Protein AF-A0A7W4UJW8-F1 (afdb_monomer_lite)

pLDDT: mean 84.87, std 15.49, range [39.56, 97.5]

InterPro domains:
  IPR040547 Immunity protein CdiI [PF18616] (2-79)

Radius of gyration: 21.91 Å; chains: 1; bounding box: 58×43×56 Å

Sequence (124 aa):
MDTHLVRRCHELRKVPVDALGVEDLRLLIGQEIALPVLLPLALAHLEADPLAEGDLYAGDLLVAVRRVAAERLEELPGEVDVRKRLAQIEVRAQEHQARRDEPWWTPEEIGLTEPDADEPRSGR

Secondary structure (DSSP, 8-state):
---HHHHHHHHHTTS-GGG--HHHHHHHHHTT-SHHHHHHHHHHHHHH-TT---SSSTTHHHHHHHHHHHHHGGGSTTHHHHHHHHHHHHHHHHHHHHHHSS-S--HHHHT-----S-------

Organism: NCBI:txid43670

Foldseek 3Di:
DQDPLNVLLVVLVPDPLVPQALQNLLSCLLVVHPCLSSLVVLLVVLVVPLQRDDDPGGNSSLVSSVVCLVPPLVVYPPNVVSVVSSVVSVVVVVVVVVVVPPDPDDCVVPPCPDDPPDDPPDDD

Structure (mmCIF, N/CA/C/O backbone):
data_AF-A0A7W4UJW8-F1
#
_entry.id   AF-A0A7W4UJW8-F1
#
loop_
_atom_site.group_PDB
_atom_site.id
_atom_site.type_symbol
_atom_site.label_atom_id
_atom_site.label_alt_id
_atom_site.label_comp_id
_atom_site.label_asym_id
_atom_site.label_entity_id
_atom_site.label_seq_id
_atom_site.pdbx_PDB_ins_code
_atom_site.Cartn_x
_atom_site.Cartn_y
_atom_site.Cartn_z
_atom_site.occupancy
_atom_site.B_iso_or_equiv
_atom_site.auth_seq_id
_atom_site.auth_comp_id
_atom_site.auth_asym_id
_atom_site.auth_atom_id
_atom_site.pdbx_PDB_model_num
ATOM 1 N N . MET A 1 1 ? -22.487 17.633 -4.784 1.00 46.00 1 MET A N 1
ATOM 2 C CA . MET A 1 1 ? -21.861 17.278 -6.074 1.00 46.00 1 MET A CA 1
ATOM 3 C C . MET A 1 1 ? -20.809 16.236 -5.758 1.00 46.00 1 MET A C 1
ATOM 5 O O . MET A 1 1 ? -19.692 16.599 -5.421 1.00 46.00 1 MET A O 1
ATOM 9 N N . ASP A 1 2 ? -21.191 14.961 -5.752 1.00 55.94 2 ASP A N 1
ATOM 10 C CA . ASP A 1 2 ? -20.232 13.872 -5.570 1.00 55.94 2 ASP A CA 1
ATOM 11 C C . ASP A 1 2 ? -19.459 13.693 -6.872 1.00 55.94 2 ASP A C 1
ATOM 13 O O . ASP A 1 2 ? -20.047 13.422 -7.923 1.00 55.94 2 ASP A O 1
ATOM 17 N N . THR A 1 3 ? -18.147 13.903 -6.820 1.00 81.25 3 THR A N 1
ATOM 18 C CA . THR A 1 3 ? -17.272 13.656 -7.966 1.00 81.25 3 THR A CA 1
ATOM 19 C C . THR A 1 3 ? -17.273 12.158 -8.287 1.00 81.25 3 THR A C 1
ATOM 21 O O . THR A 1 3 ? -17.544 11.318 -7.423 1.00 81.25 3 THR A O 1
ATOM 24 N N . HIS A 1 4 ? -16.970 11.800 -9.537 1.00 83.81 4 HIS A N 1
ATOM 25 C CA . HIS A 1 4 ? -16.907 10.398 -9.973 1.00 83.81 4 HIS A CA 1
ATOM 26 C C . HIS A 1 4 ? -16.005 9.543 -9.059 1.00 83.81 4 HIS A C 1
ATOM 28 O O . HIS A 1 4 ? -16.345 8.412 -8.718 1.00 83.81 4 HIS A O 1
ATOM 34 N N . LEU A 1 5 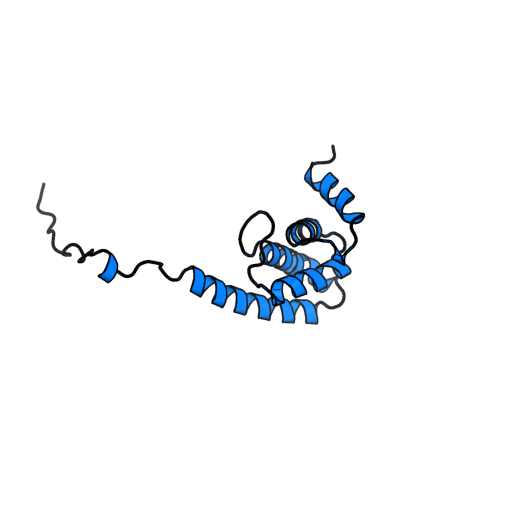? -14.905 10.133 -8.580 1.00 84.56 5 LEU A N 1
ATOM 35 C CA . LEU A 1 5 ? -13.962 9.527 -7.641 1.00 84.56 5 LEU A CA 1
ATOM 36 C C . LEU A 1 5 ? -14.597 9.191 -6.284 1.00 84.56 5 LEU A C 1
ATOM 38 O O . LEU A 1 5 ? -14.468 8.068 -5.797 1.00 84.56 5 LEU A O 1
ATOM 42 N N . VAL A 1 6 ? -15.310 10.147 -5.680 1.00 84.62 6 VAL A N 1
ATOM 43 C CA . VAL A 1 6 ? -15.958 9.947 -4.374 1.00 84.62 6 VAL A CA 1
ATOM 44 C C . VAL A 1 6 ? -17.011 8.844 -4.476 1.00 84.62 6 VAL A C 1
ATOM 46 O O . VAL A 1 6 ? -17.042 7.946 -3.632 1.00 84.62 6 VAL A O 1
ATOM 49 N N . ARG A 1 7 ? -17.811 8.835 -5.553 1.00 87.88 7 ARG A N 1
ATOM 50 C CA . ARG A 1 7 ? -18.787 7.764 -5.813 1.00 87.88 7 ARG A CA 1
ATOM 51 C C . ARG A 1 7 ? -18.114 6.395 -5.913 1.00 87.88 7 ARG A C 1
ATOM 53 O O . ARG A 1 7 ? -18.547 5.472 -5.225 1.00 87.88 7 ARG A O 1
ATOM 60 N N . ARG A 1 8 ? -17.032 6.284 -6.689 1.00 89.56 8 ARG A N 1
ATOM 61 C CA . ARG A 1 8 ? -16.269 5.036 -6.819 1.00 89.56 8 ARG A CA 1
ATOM 62 C C . ARG A 1 8 ? -15.771 4.539 -5.458 1.00 89.56 8 ARG A C 1
ATOM 64 O O . ARG A 1 8 ? -15.947 3.371 -5.132 1.00 89.56 8 ARG A O 1
ATOM 71 N N . CYS A 1 9 ? -15.263 5.426 -4.604 1.00 88.62 9 CYS A N 1
ATOM 72 C CA . CYS A 1 9 ? -14.834 5.060 -3.249 1.00 88.62 9 CYS A CA 1
ATOM 73 C C . CYS A 1 9 ? -15.989 4.575 -2.353 1.00 88.62 9 CYS A C 1
ATOM 75 O O . CYS A 1 9 ? -15.803 3.724 -1.481 1.00 88.62 9 CYS A O 1
ATOM 77 N N . HIS A 1 10 ? -17.198 5.117 -2.524 1.00 87.69 10 HIS A N 1
ATOM 78 C CA . HIS A 1 10 ? -18.385 4.624 -1.818 1.00 87.69 10 HIS A CA 1
ATOM 79 C C . HIS A 1 10 ? -18.819 3.234 -2.288 1.00 87.69 10 HIS A C 1
ATOM 81 O O . HIS A 1 10 ? -19.259 2.430 -1.466 1.00 87.69 10 HIS A O 1
ATOM 87 N N . GLU A 1 11 ? -18.698 2.946 -3.581 1.00 90.19 11 GLU A N 1
ATOM 88 C CA . GLU A 1 11 ? -18.989 1.624 -4.141 1.00 90.19 11 GLU A CA 1
ATOM 89 C C . GLU A 1 11 ? -17.987 0.581 -3.636 1.00 90.19 11 GLU A C 1
ATOM 91 O O . GLU A 1 11 ? -18.394 -0.479 -3.160 1.00 90.19 11 GLU A O 1
ATOM 96 N N . LEU A 1 12 ? -16.696 0.925 -3.628 1.00 91.38 12 LEU A N 1
ATOM 97 C CA . LEU A 1 12 ? -15.622 0.033 -3.192 1.00 91.38 12 LEU A CA 1
ATOM 98 C C . LEU A 1 12 ? -15.685 -0.349 -1.712 1.00 91.38 12 LEU A C 1
ATOM 100 O O . LEU A 1 12 ? -15.296 -1.452 -1.349 1.00 91.38 12 LEU A O 1
ATOM 104 N N . ARG A 1 13 ? -16.272 0.491 -0.853 1.00 83.38 13 ARG A N 1
ATOM 105 C CA . ARG A 1 13 ? -16.509 0.144 0.563 1.00 83.38 13 ARG A CA 1
ATOM 106 C C . ARG A 1 13 ? -17.462 -1.039 0.773 1.00 83.38 13 ARG A C 1
ATOM 108 O O . ARG A 1 13 ? -17.576 -1.523 1.895 1.00 83.38 13 ARG A O 1
ATOM 115 N N . LYS A 1 14 ? -18.168 -1.478 -0.272 1.00 88.69 14 LYS A N 1
ATOM 116 C CA . LYS A 1 14 ? -19.053 -2.652 -0.244 1.00 88.69 14 LYS A CA 1
ATOM 117 C C . LYS A 1 14 ? -18.386 -3.909 -0.807 1.00 88.69 14 LYS A C 1
ATOM 119 O O . LYS A 1 14 ? -18.984 -4.979 -0.736 1.00 88.69 14 LYS A O 1
ATOM 124 N N . VAL A 1 15 ? -17.198 -3.775 -1.394 1.00 89.31 15 VAL A N 1
ATOM 125 C CA . VAL A 1 15 ? -16.450 -4.888 -1.976 1.00 89.31 15 VAL A CA 1
ATOM 126 C C . VAL A 1 15 ? -15.704 -5.615 -0.852 1.00 89.31 15 VAL A C 1
ATOM 128 O O . VAL A 1 15 ? -15.125 -4.951 0.013 1.00 89.31 15 VAL A O 1
ATOM 131 N N . PRO A 1 16 ? -15.731 -6.960 -0.819 1.00 89.50 16 PRO A N 1
ATOM 132 C CA . PRO A 1 16 ? -14.897 -7.736 0.089 1.00 89.50 16 PRO A CA 1
ATOM 133 C C . PRO A 1 16 ? -13.426 -7.348 -0.049 1.00 89.50 16 PRO A C 1
ATOM 135 O O . PRO A 1 16 ? -12.924 -7.142 -1.149 1.00 89.50 16 PRO A O 1
ATOM 138 N N . VAL A 1 17 ? -12.738 -7.228 1.080 1.00 88.31 17 VAL A N 1
ATOM 139 C CA . VAL A 1 17 ? -11.367 -6.707 1.137 1.00 88.31 17 VAL A CA 1
ATOM 140 C C . VAL A 1 17 ? -10.382 -7.570 0.334 1.00 88.31 17 VAL A C 1
ATOM 142 O O . VAL A 1 17 ? -9.453 -7.047 -0.270 1.00 88.31 17 VAL A O 1
ATOM 145 N N . ASP A 1 18 ? -10.617 -8.877 0.292 1.00 86.56 18 ASP A N 1
ATOM 146 C CA . ASP A 1 18 ? -9.873 -9.872 -0.486 1.00 86.56 18 ASP A CA 1
ATOM 147 C C . ASP A 1 18 ? -10.161 -9.831 -1.996 1.00 86.56 18 ASP A C 1
ATOM 149 O O . ASP A 1 18 ? -9.414 -10.413 -2.778 1.00 86.56 18 ASP A O 1
ATOM 153 N N . ALA A 1 19 ? -11.224 -9.140 -2.412 1.00 91.00 19 ALA A N 1
ATOM 154 C CA . ALA A 1 19 ? -11.599 -8.952 -3.810 1.00 91.00 19 ALA A CA 1
ATOM 155 C C . ALA A 1 19 ? -11.153 -7.593 -4.381 1.00 91.00 19 ALA A C 1
ATOM 157 O O . ALA A 1 19 ? -11.414 -7.318 -5.553 1.00 91.00 19 ALA A O 1
ATOM 158 N N . LEU A 1 20 ? -10.512 -6.736 -3.577 1.00 93.75 20 LEU A N 1
ATOM 159 C CA . LEU A 1 20 ? -9.997 -5.446 -4.038 1.00 93.75 20 LEU A CA 1
ATOM 160 C C . LEU A 1 20 ? -8.768 -5.649 -4.931 1.00 93.75 20 LEU A C 1
ATOM 162 O O . LEU A 1 20 ? -7.798 -6.293 -4.532 1.00 93.75 20 LEU A O 1
ATOM 166 N N . GLY A 1 21 ? -8.804 -5.068 -6.131 1.00 93.94 21 GLY A N 1
ATOM 167 C CA . GLY A 1 21 ? -7.655 -5.048 -7.035 1.00 93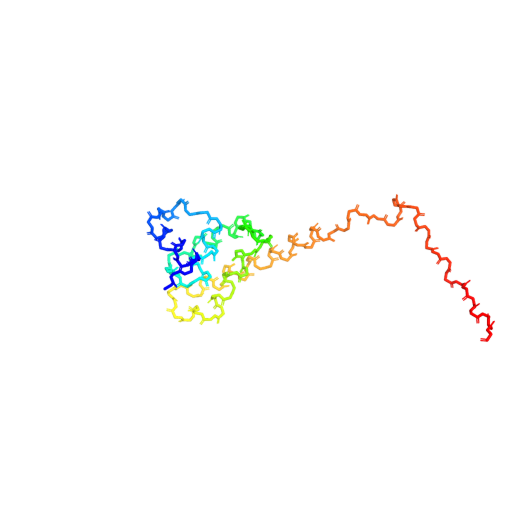.94 21 GLY A CA 1
ATOM 168 C C . GLY A 1 21 ? -6.623 -3.975 -6.670 1.00 93.94 21 GLY A C 1
ATOM 169 O O . GLY A 1 21 ? -6.853 -3.128 -5.806 1.00 93.94 21 GLY A O 1
ATOM 170 N N . VAL A 1 22 ? -5.495 -3.967 -7.389 1.00 96.38 22 VAL A N 1
ATOM 171 C CA . VAL A 1 22 ? -4.412 -2.976 -7.219 1.00 96.38 22 VAL A CA 1
ATOM 172 C C . VAL A 1 22 ? -4.927 -1.545 -7.402 1.00 96.38 22 VAL A C 1
ATOM 174 O O . VAL A 1 22 ? -4.656 -0.684 -6.566 1.00 96.38 22 VAL A O 1
ATOM 177 N N . GLU A 1 23 ? -5.738 -1.307 -8.434 1.00 96.25 23 GLU A N 1
ATOM 178 C CA . GLU A 1 23 ? -6.370 -0.007 -8.686 1.00 96.25 23 GLU A CA 1
ATOM 179 C C . GLU A 1 23 ? -7.308 0.418 -7.545 1.00 96.25 23 GLU A C 1
ATOM 181 O O . GLU A 1 23 ? -7.271 1.564 -7.094 1.00 96.25 23 GLU A O 1
ATOM 186 N N . ASP A 1 24 ? -8.120 -0.502 -7.022 1.00 96.06 24 ASP A N 1
ATOM 187 C CA . ASP A 1 24 ? -9.052 -0.189 -5.938 1.00 96.06 24 ASP A CA 1
ATOM 188 C C . ASP A 1 24 ? -8.297 0.164 -4.647 1.00 96.06 24 ASP A C 1
ATOM 190 O O . ASP A 1 24 ? -8.642 1.137 -3.969 1.00 96.06 24 ASP A O 1
ATOM 194 N N . LEU A 1 25 ? -7.227 -0.580 -4.335 1.00 96.31 25 LEU A N 1
ATOM 195 C CA . LEU A 1 25 ? -6.328 -0.276 -3.221 1.00 96.31 25 LEU A CA 1
ATOM 196 C C . LEU A 1 25 ? -5.663 1.090 -3.407 1.00 96.31 25 LEU A C 1
ATOM 198 O O . LEU A 1 25 ? -5.689 1.907 -2.485 1.00 96.31 25 LEU A O 1
ATOM 202 N N . ARG A 1 26 ? -5.128 1.374 -4.601 1.00 96.75 26 ARG A N 1
ATOM 203 C CA . ARG A 1 26 ? -4.498 2.658 -4.939 1.00 96.75 26 ARG A CA 1
ATOM 204 C C . ARG A 1 26 ? -5.466 3.825 -4.741 1.00 96.75 26 ARG A C 1
ATOM 206 O O . ARG A 1 26 ? -5.093 4.826 -4.127 1.00 96.75 26 ARG A O 1
ATOM 213 N N . LEU A 1 27 ? -6.704 3.699 -5.224 1.00 95.38 27 LEU A N 1
ATOM 214 C CA . LEU A 1 27 ? -7.736 4.728 -5.081 1.00 95.38 27 LEU A CA 1
ATOM 215 C C . LEU A 1 27 ? -8.127 4.946 -3.618 1.00 95.38 27 LEU A C 1
ATOM 217 O O . LEU A 1 27 ? -8.128 6.085 -3.149 1.00 95.38 27 LEU A O 1
ATOM 221 N N . LEU A 1 28 ? -8.448 3.874 -2.889 1.00 95.56 28 LEU A N 1
ATOM 222 C CA . LEU A 1 28 ? -8.902 3.974 -1.500 1.00 95.56 28 LEU A CA 1
ATOM 223 C C . LEU A 1 28 ? -7.804 4.508 -0.574 1.00 95.56 28 LEU A C 1
ATOM 225 O O . LEU A 1 28 ? -8.079 5.385 0.246 1.00 95.56 28 LEU A O 1
ATOM 229 N N . ILE A 1 29 ? -6.563 4.041 -0.740 1.00 95.62 29 ILE A N 1
ATOM 230 C CA . ILE A 1 29 ? -5.399 4.547 0.002 1.00 95.62 29 ILE A CA 1
ATOM 231 C C . ILE A 1 29 ? -5.139 6.003 -0.372 1.00 95.62 29 ILE A C 1
ATOM 233 O O . ILE A 1 29 ? -4.969 6.838 0.511 1.00 95.62 29 ILE A O 1
ATOM 237 N N . GLY A 1 30 ? -5.194 6.344 -1.661 1.00 93.94 30 GLY A N 1
ATOM 238 C CA . GLY A 1 30 ? -5.038 7.718 -2.130 1.00 93.94 30 GLY A CA 1
ATOM 239 C C . GLY A 1 30 ? -6.075 8.689 -1.556 1.00 93.94 30 GLY A C 1
ATOM 240 O O . GLY A 1 30 ? -5.778 9.876 -1.451 1.00 93.94 30 GLY A O 1
ATOM 241 N N . GLN A 1 31 ? -7.256 8.199 -1.168 1.00 93.94 31 GLN A N 1
ATOM 242 C CA . GLN A 1 31 ? -8.308 8.953 -0.471 1.00 93.94 31 GLN A CA 1
ATOM 243 C C . GLN A 1 31 ? -8.284 8.778 1.059 1.00 93.94 31 GLN A C 1
ATOM 245 O O . GLN A 1 31 ? -9.208 9.222 1.738 1.00 93.94 31 GLN A O 1
ATOM 250 N N . GLU A 1 32 ? -7.253 8.126 1.602 1.00 94.44 32 GLU A N 1
ATOM 251 C CA . GLU A 1 32 ? -7.043 7.892 3.038 1.00 94.44 32 GLU A CA 1
ATOM 252 C C . GLU A 1 32 ? -8.183 7.107 3.714 1.00 94.44 32 GLU A C 1
ATOM 254 O O . GLU A 1 32 ? -8.491 7.273 4.896 1.00 94.44 32 GLU A O 1
ATOM 259 N N . ILE A 1 33 ? -8.816 6.204 2.963 1.00 93.25 33 ILE A N 1
ATOM 260 C CA . ILE A 1 33 ? -9.932 5.384 3.435 1.00 93.25 33 ILE A CA 1
ATOM 261 C C . ILE A 1 33 ? -9.398 4.067 3.998 1.00 93.25 33 ILE A C 1
ATOM 263 O O . ILE A 1 33 ? -8.658 3.354 3.332 1.00 93.25 33 ILE A O 1
ATOM 267 N N . ALA A 1 34 ? -9.828 3.714 5.214 1.00 92.81 34 ALA A N 1
ATOM 268 C CA . ALA A 1 34 ? -9.565 2.413 5.843 1.00 92.81 34 ALA A CA 1
ATOM 269 C C . ALA A 1 34 ? -8.074 1.999 5.887 1.00 92.81 34 ALA A C 1
ATOM 271 O O . ALA A 1 34 ? -7.755 0.810 5.857 1.00 92.81 34 ALA A O 1
ATOM 272 N N . LEU A 1 35 ? -7.160 2.970 6.014 1.00 94.19 35 LEU A N 1
ATOM 273 C CA . LEU A 1 35 ? -5.707 2.757 5.978 1.00 94.19 35 LEU A CA 1
ATOM 274 C C . LEU A 1 35 ? -5.184 1.614 6.872 1.00 94.19 35 LEU A C 1
ATOM 276 O O . LEU A 1 35 ? -4.386 0.826 6.365 1.00 94.19 35 LEU A O 1
ATOM 280 N N . PRO A 1 36 ? -5.638 1.434 8.136 1.00 93.06 36 PRO A N 1
ATOM 281 C CA . PRO A 1 36 ? -5.160 0.331 8.979 1.00 93.06 36 PRO A CA 1
ATOM 282 C C . PRO A 1 36 ? -5.412 -1.064 8.391 1.00 93.06 36 PRO A C 1
ATOM 284 O O . PRO A 1 36 ? -4.704 -2.009 8.720 1.00 93.06 36 PRO A O 1
ATOM 287 N N . VAL A 1 37 ? -6.433 -1.195 7.539 1.00 92.56 37 VAL A N 1
ATOM 288 C CA . VAL A 1 37 ? -6.815 -2.457 6.893 1.00 92.56 37 VAL A CA 1
ATOM 289 C C . VAL A 1 37 ? -6.163 -2.583 5.518 1.00 92.56 37 VAL A C 1
ATOM 291 O O . VAL A 1 37 ? -5.721 -3.668 5.150 1.00 92.56 37 VAL A O 1
ATOM 294 N N . LEU A 1 38 ? -6.083 -1.484 4.761 1.00 95.00 38 LEU A N 1
ATOM 295 C CA . LEU A 1 38 ? -5.630 -1.520 3.369 1.00 95.00 38 LEU A CA 1
ATOM 296 C C . LEU A 1 38 ? -4.107 -1.480 3.211 1.00 95.00 38 LEU A C 1
ATOM 298 O O . LEU A 1 38 ? -3.590 -2.098 2.282 1.00 95.00 38 LEU A O 1
ATOM 302 N N . LEU A 1 39 ? -3.373 -0.806 4.105 1.00 95.12 39 LEU A N 1
ATOM 303 C CA . LEU A 1 39 ? -1.909 -0.738 4.013 1.00 95.12 39 LEU A CA 1
ATOM 304 C C . LEU A 1 39 ? -1.243 -2.126 4.070 1.00 95.12 39 LEU A C 1
ATOM 306 O O . LEU A 1 39 ? -0.403 -2.393 3.210 1.00 95.12 39 LEU A O 1
ATOM 310 N N . PRO A 1 40 ? -1.616 -3.051 4.982 1.00 94.75 40 PRO A N 1
ATOM 311 C CA . PRO A 1 40 ? -1.046 -4.399 4.986 1.00 94.75 40 PRO A CA 1
ATOM 312 C C . PRO A 1 40 ? -1.245 -5.167 3.672 1.00 94.75 40 PRO A C 1
ATOM 314 O O . PRO A 1 40 ? -0.353 -5.913 3.267 1.00 94.75 40 PRO A O 1
ATOM 317 N N . LEU A 1 41 ? -2.389 -4.971 3.007 1.00 95.44 41 LEU A N 1
ATOM 318 C CA . LEU A 1 41 ? -2.733 -5.633 1.746 1.00 95.44 41 LEU A CA 1
ATOM 319 C C . LEU A 1 41 ? -1.953 -5.038 0.581 1.00 95.44 41 LEU A C 1
ATOM 321 O O . LEU A 1 41 ? -1.341 -5.774 -0.186 1.00 95.44 41 LEU A O 1
ATOM 325 N N . ALA A 1 42 ? -1.907 -3.707 0.488 1.00 96.62 42 ALA A N 1
ATOM 326 C CA . ALA A 1 42 ? -1.112 -3.025 -0.525 1.00 96.62 42 ALA A CA 1
ATOM 327 C C . ALA A 1 42 ? 0.372 -3.396 -0.418 1.00 96.62 42 ALA A C 1
ATOM 329 O O . ALA A 1 42 ? 1.003 -3.681 -1.432 1.00 96.62 42 ALA A O 1
ATOM 330 N N . LEU A 1 43 ? 0.917 -3.482 0.800 1.00 97.00 43 LEU A N 1
ATOM 331 C CA . LEU A 1 43 ? 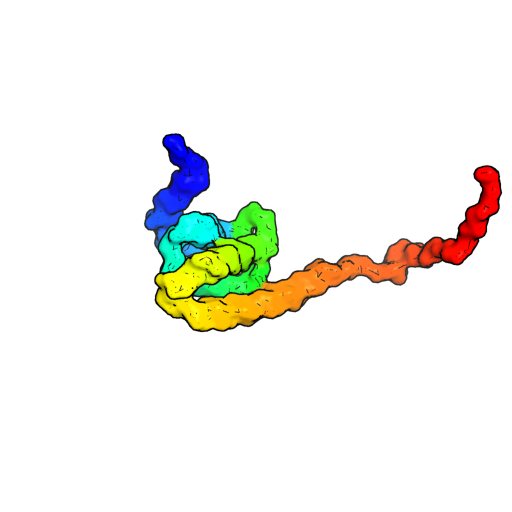2.284 -3.959 1.012 1.00 97.00 43 LEU A CA 1
ATOM 332 C C . LEU A 1 43 ? 2.471 -5.412 0.559 1.00 97.00 43 LEU A C 1
ATOM 334 O O . LEU A 1 43 ? 3.505 -5.715 -0.017 1.00 97.00 43 LEU A O 1
ATOM 338 N N . ALA A 1 44 ? 1.488 -6.297 0.763 1.00 96.31 44 ALA A N 1
ATOM 339 C CA . ALA A 1 44 ? 1.573 -7.677 0.278 1.00 96.31 44 ALA A CA 1
ATOM 340 C C . ALA A 1 44 ? 1.609 -7.749 -1.262 1.00 96.31 44 ALA A C 1
ATOM 342 O O . ALA A 1 44 ? 2.397 -8.509 -1.824 1.00 96.31 44 ALA A O 1
ATOM 343 N N . HIS A 1 45 ? 0.815 -6.919 -1.949 1.00 96.25 45 HIS A N 1
ATOM 344 C CA . HIS A 1 45 ? 0.896 -6.782 -3.408 1.00 96.25 45 HIS A CA 1
ATOM 345 C C . HIS A 1 45 ? 2.267 -6.263 -3.853 1.00 96.25 45 HIS A C 1
ATOM 347 O O . HIS A 1 45 ? 2.868 -6.831 -4.760 1.00 96.25 45 HIS A O 1
ATOM 353 N N . LEU A 1 46 ? 2.787 -5.238 -3.177 1.00 97.31 46 LEU A N 1
ATOM 354 C CA . LEU A 1 46 ? 4.081 -4.629 -3.489 1.00 97.31 46 LEU A CA 1
ATOM 355 C C . LEU A 1 46 ? 5.287 -5.525 -3.151 1.00 97.31 46 LEU A C 1
ATOM 357 O O . LEU A 1 46 ? 6.346 -5.424 -3.767 1.00 97.31 46 LEU A O 1
ATOM 361 N N . GLU A 1 47 ? 5.151 -6.422 -2.178 1.00 96.94 47 GLU A N 1
ATOM 362 C CA . GLU A 1 47 ? 6.154 -7.448 -1.883 1.00 96.94 47 GLU A CA 1
ATOM 363 C C . GLU A 1 47 ? 6.214 -8.514 -2.979 1.00 96.94 47 GLU A C 1
ATOM 365 O O . GLU A 1 47 ? 7.304 -9.012 -3.289 1.00 96.94 47 GLU A O 1
ATOM 370 N N . ALA A 1 48 ? 5.070 -8.858 -3.572 1.00 95.94 48 ALA A N 1
ATOM 371 C CA . ALA A 1 48 ? 5.015 -9.755 -4.719 1.00 95.94 48 ALA A CA 1
ATOM 372 C C . ALA A 1 48 ? 5.565 -9.070 -5.981 1.00 95.94 48 ALA A C 1
ATOM 374 O O . ALA A 1 48 ? 6.449 -9.624 -6.636 1.00 95.94 48 ALA A O 1
ATOM 375 N N . ASP A 1 49 ? 5.104 -7.851 -6.265 1.00 95.81 49 ASP A N 1
ATOM 376 C CA . ASP A 1 49 ? 5.540 -7.028 -7.391 1.00 95.81 49 ASP A CA 1
ATOM 377 C C . ASP A 1 49 ? 5.742 -5.560 -6.959 1.00 95.81 49 ASP A C 1
ATOM 379 O O . ASP A 1 49 ? 4.766 -4.821 -6.799 1.00 95.81 49 ASP A O 1
ATOM 383 N N . PRO A 1 50 ? 6.997 -5.094 -6.801 1.00 95.44 50 PRO A N 1
ATOM 384 C CA . PRO A 1 50 ? 7.290 -3.715 -6.407 1.00 95.44 50 PRO A CA 1
ATOM 385 C C . PRO A 1 50 ? 6.785 -2.654 -7.392 1.00 95.44 50 PRO A C 1
ATOM 387 O O . PRO A 1 50 ? 6.663 -1.488 -7.013 1.00 95.44 50 PRO A O 1
ATOM 390 N N . LEU A 1 51 ? 6.516 -3.044 -8.643 1.00 94.81 51 LEU A N 1
ATOM 391 C CA . LEU A 1 51 ? 5.985 -2.176 -9.692 1.00 94.81 51 LEU A CA 1
ATOM 392 C C . LEU A 1 51 ? 4.504 -2.456 -9.985 1.00 94.81 51 LEU A C 1
ATOM 394 O O . LEU A 1 51 ? 4.027 -2.060 -11.050 1.00 94.81 51 LEU A O 1
ATOM 398 N N . ALA A 1 52 ? 3.781 -3.084 -9.046 1.00 95.94 52 ALA A N 1
ATOM 399 C CA . ALA A 1 52 ? 2.350 -3.342 -9.169 1.00 95.94 52 ALA A CA 1
ATOM 400 C C . ALA A 1 52 ? 1.602 -2.084 -9.637 1.00 95.94 52 ALA A C 1
ATOM 402 O O . ALA A 1 52 ? 1.739 -1.002 -9.055 1.00 95.94 52 ALA A O 1
ATOM 403 N N . GLU A 1 53 ? 0.838 -2.261 -10.709 1.00 92.31 53 GLU A N 1
ATOM 404 C CA . GLU A 1 53 ? 0.198 -1.200 -11.479 1.00 92.31 53 GLU A CA 1
ATOM 405 C C . GLU A 1 53 ? -1.323 -1.277 -11.322 1.00 92.31 53 GLU A C 1
ATOM 407 O O . GLU A 1 53 ? -1.922 -2.351 -11.442 1.00 92.31 53 GLU A O 1
ATOM 412 N N . GLY A 1 54 ? -1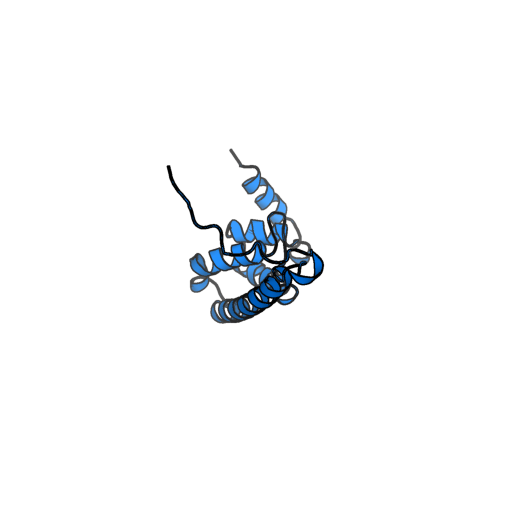.935 -0.139 -11.007 1.00 90.81 54 GLY A N 1
ATOM 413 C CA . GLY A 1 54 ? -3.360 0.098 -11.180 1.00 90.81 54 GLY A CA 1
ATOM 414 C C . GLY A 1 54 ? -3.647 0.542 -12.612 1.00 90.81 54 GLY A C 1
ATOM 415 O O . GLY A 1 54 ? -3.217 -0.090 -13.570 1.00 90.81 54 GLY A O 1
ATOM 416 N N . ASP A 1 55 ? -4.366 1.651 -12.755 1.00 92.62 55 ASP A N 1
ATOM 417 C CA . ASP A 1 55 ? -4.770 2.168 -14.066 1.00 92.62 55 ASP A CA 1
ATOM 418 C C . ASP A 1 55 ? -3.904 3.347 -14.561 1.00 92.62 55 ASP A C 1
ATOM 420 O O . ASP A 1 55 ? -4.244 3.961 -15.577 1.00 92.62 55 ASP A O 1
ATOM 424 N N . LEU A 1 56 ? -2.833 3.734 -13.846 1.00 89.19 56 LEU A N 1
ATOM 425 C CA . LEU A 1 56 ? -2.038 4.923 -14.198 1.00 89.19 56 LEU A CA 1
ATOM 426 C C . LEU A 1 56 ? -0.689 4.597 -14.841 1.00 89.19 56 LEU A C 1
ATOM 428 O O . LEU A 1 56 ? -0.429 5.022 -15.967 1.00 89.19 56 LEU A O 1
ATOM 432 N N . TYR A 1 57 ? 0.204 3.969 -14.080 1.00 91.25 57 TYR A N 1
ATOM 433 C CA . TYR A 1 57 ? 1.564 3.636 -14.502 1.00 91.25 57 TYR A CA 1
ATOM 434 C C . TYR A 1 57 ? 2.181 2.601 -13.558 1.00 91.25 57 TYR A C 1
ATOM 436 O O . TYR A 1 57 ? 1.808 2.506 -12.388 1.00 91.25 57 TYR A O 1
ATOM 444 N N . ALA A 1 58 ? 3.187 1.871 -14.042 1.00 93.69 58 ALA A N 1
ATOM 445 C CA . ALA A 1 58 ? 3.922 0.892 -13.245 1.00 93.69 58 ALA A CA 1
ATOM 446 C C . ALA A 1 58 ? 4.463 1.485 -11.931 1.00 93.69 58 ALA A C 1
ATOM 448 O O . ALA A 1 58 ? 5.229 2.452 -11.937 1.00 93.69 58 ALA A O 1
ATOM 449 N N . GLY A 1 59 ? 4.073 0.887 -10.802 1.00 95.25 59 GLY A N 1
ATOM 450 C CA . GLY A 1 59 ? 4.429 1.348 -9.458 1.00 95.25 59 GLY A CA 1
ATOM 451 C C . GLY A 1 59 ? 3.545 2.471 -8.896 1.00 95.25 59 GLY A C 1
ATOM 452 O O . GLY A 1 59 ? 3.879 3.041 -7.854 1.00 95.25 59 GLY A O 1
ATOM 453 N N . ASP A 1 60 ? 2.418 2.803 -9.526 1.00 96.56 60 ASP A N 1
ATOM 454 C CA . ASP A 1 60 ? 1.480 3.812 -9.016 1.00 96.56 60 ASP A CA 1
ATOM 455 C C . ASP A 1 60 ? 0.905 3.471 -7.623 1.00 96.56 60 ASP A C 1
ATOM 457 O O . ASP A 1 60 ? 0.690 4.376 -6.806 1.00 96.56 60 ASP A O 1
ATOM 461 N N . LEU A 1 61 ? 0.737 2.184 -7.294 1.00 97.50 61 LEU A N 1
ATOM 462 C CA . LEU A 1 61 ? 0.368 1.737 -5.951 1.00 97.50 61 LEU A CA 1
ATOM 463 C C . LEU A 1 61 ? 1.457 2.098 -4.931 1.00 97.50 61 LEU A C 1
ATOM 465 O O . LEU A 1 61 ? 1.143 2.610 -3.853 1.00 97.50 61 LEU A O 1
ATOM 469 N N . LEU A 1 62 ? 2.733 1.885 -5.273 1.00 97.50 62 LEU A N 1
ATOM 470 C CA . LEU A 1 62 ? 3.859 2.247 -4.408 1.00 97.50 62 LEU A CA 1
ATOM 471 C C . LEU A 1 62 ? 3.867 3.756 -4.149 1.00 97.50 62 LEU A C 1
ATOM 473 O O . LEU A 1 62 ? 4.007 4.182 -3.004 1.00 97.50 62 LEU A O 1
ATOM 477 N N . VAL A 1 63 ? 3.656 4.571 -5.185 1.00 96.81 63 VAL A N 1
ATOM 478 C CA . VAL A 1 63 ? 3.582 6.033 -5.044 1.00 96.81 63 VAL A CA 1
ATOM 479 C C . VAL A 1 63 ? 2.448 6.448 -4.103 1.00 96.81 63 VAL A C 1
ATOM 481 O O . VAL A 1 63 ? 2.667 7.275 -3.212 1.00 96.81 63 VAL A O 1
ATOM 484 N N . ALA A 1 64 ? 1.261 5.851 -4.242 1.00 96.81 64 ALA A N 1
ATOM 485 C CA . ALA A 1 64 ? 0.128 6.136 -3.362 1.00 96.81 64 ALA A CA 1
ATOM 486 C C . ALA A 1 64 ? 0.426 5.774 -1.895 1.00 96.81 64 ALA A C 1
ATOM 488 O O . ALA A 1 64 ? 0.168 6.582 -0.997 1.00 96.81 64 ALA A O 1
ATOM 489 N N . VAL A 1 65 ? 1.019 4.599 -1.651 1.00 96.94 65 VAL A N 1
ATOM 490 C CA . VAL A 1 65 ? 1.401 4.144 -0.304 1.00 96.94 65 VAL A CA 1
ATOM 491 C C . VAL A 1 65 ? 2.469 5.051 0.307 1.00 96.94 65 VAL A C 1
ATOM 493 O O . VAL A 1 65 ? 2.331 5.440 1.464 1.00 96.94 65 VAL A O 1
ATOM 496 N N . ARG A 1 66 ? 3.499 5.445 -0.455 1.00 96.50 66 ARG A N 1
ATOM 497 C CA . ARG A 1 66 ? 4.566 6.344 0.025 1.00 96.50 66 ARG A CA 1
ATOM 498 C C . ARG A 1 66 ? 4.031 7.707 0.444 1.00 96.50 66 ARG A C 1
ATOM 500 O O . ARG A 1 66 ? 4.425 8.210 1.494 1.00 96.50 66 ARG A O 1
ATOM 507 N N . ARG A 1 67 ? 3.118 8.282 -0.347 1.00 96.25 67 ARG A N 1
ATOM 508 C CA . ARG A 1 67 ? 2.471 9.564 -0.031 1.00 96.25 67 ARG A CA 1
ATOM 509 C C . ARG A 1 67 ? 1.760 9.492 1.320 1.00 96.25 67 ARG A C 1
ATOM 511 O O . ARG A 1 67 ? 2.043 10.282 2.213 1.00 96.25 67 ARG A O 1
ATOM 518 N N . VAL A 1 68 ? 0.891 8.497 1.489 1.00 95.50 68 VAL A N 1
ATOM 519 C CA . VAL A 1 68 ? 0.140 8.310 2.738 1.00 95.50 68 VAL A CA 1
ATOM 520 C C . VAL A 1 68 ? 1.063 7.986 3.907 1.00 95.50 68 VAL A C 1
ATOM 522 O O . VAL A 1 68 ? 0.855 8.490 5.006 1.00 95.50 68 VAL A O 1
ATOM 525 N N . ALA A 1 69 ? 2.098 7.174 3.688 1.00 93.12 69 ALA A N 1
ATOM 526 C CA . ALA A 1 69 ? 3.055 6.834 4.730 1.00 93.12 69 ALA A CA 1
ATOM 527 C C . ALA A 1 69 ? 3.821 8.070 5.238 1.00 93.12 69 ALA A C 1
ATOM 529 O O . ALA A 1 69 ? 4.076 8.183 6.434 1.00 93.12 69 ALA A O 1
ATOM 530 N N . ALA A 1 70 ? 4.157 9.011 4.354 1.00 92.94 70 ALA A N 1
ATOM 531 C CA . ALA A 1 70 ? 4.807 10.259 4.743 1.00 92.94 70 ALA A CA 1
ATOM 532 C C . ALA A 1 70 ? 3.882 11.187 5.551 1.00 92.94 70 ALA A C 1
ATOM 534 O O . ALA A 1 70 ? 4.359 11.922 6.409 1.00 92.94 70 ALA A O 1
ATOM 535 N N . GLU A 1 71 ? 2.575 11.157 5.282 1.00 93.75 71 GLU A N 1
ATOM 536 C CA . GLU A 1 71 ? 1.610 12.095 5.867 1.00 93.75 71 GLU A CA 1
ATOM 537 C C . GLU A 1 71 ? 0.915 11.561 7.128 1.00 93.75 71 GLU A C 1
ATOM 539 O O . GLU A 1 71 ? 0.578 12.342 8.013 1.00 93.75 71 GLU A O 1
ATOM 544 N N . ARG A 1 72 ? 0.653 10.248 7.205 1.00 92.50 72 ARG A N 1
ATOM 545 C CA . ARG A 1 72 ? -0.298 9.667 8.173 1.00 92.50 72 ARG A CA 1
ATOM 546 C C . ARG A 1 72 ? 0.267 8.543 9.035 1.00 92.50 72 ARG A C 1
ATOM 548 O O . ARG A 1 72 ? -0.408 8.115 9.964 1.00 92.50 72 ARG A O 1
ATOM 555 N N . LEU A 1 73 ? 1.454 8.012 8.733 1.00 86.56 73 LEU A N 1
ATOM 556 C CA . LEU A 1 73 ? 1.887 6.739 9.318 1.00 86.56 73 LEU A CA 1
ATOM 557 C C . LEU A 1 73 ? 2.086 6.788 10.837 1.00 86.56 73 LEU A C 1
ATOM 559 O O . LEU A 1 73 ? 1.763 5.808 11.498 1.00 86.56 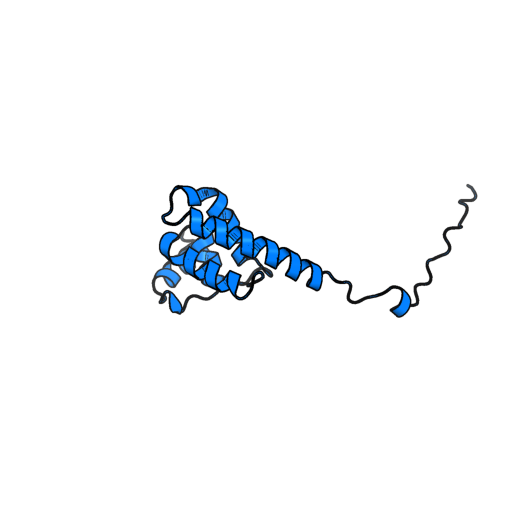73 LEU A O 1
ATOM 563 N N . GLU A 1 74 ? 2.543 7.920 11.377 1.00 89.50 74 GLU A N 1
ATOM 564 C CA . GLU A 1 74 ? 2.738 8.134 12.824 1.00 89.50 74 GLU A CA 1
ATOM 565 C C . GLU A 1 74 ? 1.432 8.000 13.633 1.00 89.50 74 GLU A C 1
ATOM 567 O O . GLU A 1 74 ? 1.448 7.751 14.836 1.00 89.50 74 GLU A O 1
ATOM 572 N N . GLU A 1 75 ? 0.279 8.132 12.971 1.00 88.88 75 GLU A N 1
ATOM 573 C CA . GLU A 1 75 ? -1.048 8.023 13.582 1.00 88.88 75 GLU A CA 1
ATOM 574 C C . GLU A 1 75 ? -1.627 6.599 13.492 1.00 88.88 75 GLU A C 1
ATOM 576 O O . GLU A 1 75 ? -2.703 6.328 14.035 1.00 88.88 75 GLU A O 1
ATOM 581 N N . LEU A 1 76 ? -0.954 5.683 12.784 1.00 86.81 76 LEU A N 1
ATOM 582 C CA . LEU A 1 76 ? -1.474 4.358 12.457 1.00 86.81 76 LEU A CA 1
ATOM 583 C C . LEU A 1 76 ? -0.805 3.252 13.287 1.00 86.81 76 LEU A C 1
ATOM 585 O O . LEU A 1 76 ? 0.407 3.264 13.517 1.00 86.81 76 LEU A O 1
ATOM 589 N N . PRO A 1 77 ? -1.565 2.220 13.697 1.00 86.38 77 PRO A N 1
ATOM 590 C CA . PRO A 1 77 ? -0.972 1.049 14.325 1.00 86.38 77 PRO A CA 1
ATOM 591 C C . PRO A 1 77 ? -0.044 0.331 13.336 1.00 86.38 77 PRO A C 1
ATOM 593 O O . PRO A 1 77 ? -0.373 0.169 12.162 1.00 86.38 77 PRO A O 1
ATOM 596 N N . GLY A 1 78 ? 1.105 -0.141 13.822 1.00 87.31 78 GLY A N 1
ATOM 597 C CA . GLY A 1 78 ? 2.056 -0.891 12.996 1.00 87.31 78 GLY A CA 1
ATOM 598 C C . GLY A 1 78 ? 2.975 -0.034 12.117 1.00 87.31 78 GLY A C 1
ATOM 599 O O . GLY A 1 78 ? 3.621 -0.593 11.234 1.00 87.31 78 GLY A O 1
ATOM 600 N N . GLU A 1 79 ? 3.090 1.277 12.374 1.00 90.94 79 GLU A N 1
ATOM 601 C CA . GLU A 1 79 ? 4.012 2.204 11.685 1.00 90.94 79 GLU A CA 1
ATOM 602 C C . GLU A 1 79 ? 5.392 1.593 11.412 1.00 90.94 79 GLU A C 1
ATOM 604 O O . GLU A 1 79 ? 5.888 1.635 10.287 1.00 90.94 79 GLU A O 1
ATOM 609 N N . VAL A 1 80 ? 6.021 1.023 12.444 1.00 92.00 80 VAL A N 1
ATOM 610 C CA . VAL A 1 80 ? 7.394 0.505 12.355 1.00 92.00 80 VAL A CA 1
ATOM 611 C C . VAL A 1 80 ? 7.496 -0.639 11.345 1.00 92.00 80 VAL A C 1
ATOM 613 O O . VAL A 1 80 ? 8.463 -0.698 10.584 1.00 92.00 80 VAL A O 1
ATOM 616 N N . ASP A 1 81 ? 6.499 -1.527 11.310 1.00 93.88 81 ASP A N 1
ATOM 617 C CA . ASP A 1 81 ? 6.453 -2.642 10.360 1.00 93.88 81 ASP A CA 1
ATOM 618 C C . ASP A 1 81 ? 6.231 -2.137 8.933 1.00 93.88 81 ASP A C 1
ATOM 620 O O . ASP A 1 81 ? 7.003 -2.460 8.030 1.00 93.88 81 ASP A O 1
ATOM 624 N N . VAL A 1 82 ? 5.243 -1.256 8.749 1.00 93.12 82 VAL A N 1
ATOM 625 C CA . VAL A 1 82 ? 4.937 -0.644 7.450 1.00 93.12 82 VAL A CA 1
ATOM 626 C C . VAL A 1 82 ? 6.153 0.091 6.892 1.00 93.12 82 VAL A C 1
ATOM 628 O O . VAL A 1 82 ? 6.518 -0.131 5.739 1.00 93.12 82 VAL A O 1
ATOM 631 N N . ARG A 1 83 ? 6.830 0.912 7.704 1.00 93.88 83 ARG A N 1
ATOM 632 C CA . ARG A 1 83 ? 8.030 1.654 7.289 1.00 93.88 83 ARG A CA 1
ATOM 633 C C . ARG A 1 83 ? 9.153 0.708 6.869 1.00 93.88 83 ARG A C 1
ATOM 635 O O . ARG A 1 83 ? 9.798 0.936 5.848 1.00 93.88 83 ARG A O 1
ATOM 642 N N . LYS A 1 84 ? 9.375 -0.363 7.636 1.00 95.75 84 LYS A N 1
ATOM 643 C CA . LYS A 1 84 ? 10.403 -1.364 7.332 1.00 95.75 84 LYS A CA 1
ATOM 644 C C . LYS A 1 84 ? 10.113 -2.089 6.016 1.00 95.75 84 LYS A C 1
ATOM 646 O O . LYS A 1 84 ? 11.019 -2.226 5.197 1.00 95.75 84 LYS A O 1
ATOM 651 N N . ARG A 1 85 ? 8.874 -2.547 5.816 1.00 96.81 85 ARG A N 1
ATOM 652 C CA . ARG A 1 85 ? 8.445 -3.247 4.594 1.00 96.81 85 ARG A CA 1
ATOM 653 C C . ARG A 1 85 ? 8.525 -2.327 3.380 1.00 96.81 85 ARG A C 1
ATOM 655 O O . ARG A 1 85 ? 9.108 -2.704 2.368 1.00 96.81 85 ARG A O 1
ATOM 662 N N . LEU A 1 86 ? 8.038 -1.093 3.513 1.00 96.12 86 LEU A N 1
ATOM 663 C CA . LEU A 1 86 ? 8.083 -0.088 2.452 1.00 96.12 86 LEU A CA 1
ATOM 664 C C . LEU A 1 86 ? 9.520 0.202 1.999 1.00 96.12 86 LEU A C 1
ATOM 666 O O . LEU A 1 86 ? 9.788 0.177 0.803 1.00 96.12 86 LEU A O 1
ATOM 670 N N . ALA A 1 87 ? 10.459 0.373 2.934 1.00 95.69 87 ALA A N 1
ATOM 671 C CA . ALA A 1 87 ? 11.867 0.581 2.595 1.00 95.69 87 ALA A CA 1
ATOM 672 C C . ALA A 1 87 ? 12.469 -0.595 1.797 1.00 95.69 87 ALA A C 1
ATOM 674 O O . ALA A 1 87 ? 13.254 -0.386 0.875 1.00 95.69 87 ALA A O 1
ATOM 675 N N . GLN A 1 88 ? 12.093 -1.841 2.112 1.00 96.38 88 GLN A N 1
ATOM 676 C CA . GLN A 1 88 ? 12.557 -3.022 1.367 1.00 96.38 88 GLN A CA 1
ATOM 677 C C . GLN A 1 88 ? 11.960 -3.088 -0.042 1.00 96.38 88 GLN A C 1
ATOM 679 O O . GLN A 1 88 ? 12.657 -3.430 -0.998 1.00 96.38 88 GLN A O 1
ATOM 684 N N . ILE A 1 89 ? 10.676 -2.750 -0.172 1.00 97.31 89 ILE A N 1
ATOM 685 C CA . ILE A 1 89 ? 9.986 -2.668 -1.461 1.00 97.31 89 ILE A CA 1
ATOM 686 C C . ILE A 1 89 ? 10.643 -1.603 -2.344 1.00 97.31 89 ILE A C 1
ATOM 688 O O . ILE A 1 89 ? 10.893 -1.869 -3.513 1.00 97.31 89 ILE A O 1
ATOM 692 N N . GLU A 1 90 ? 10.961 -0.426 -1.798 1.00 95.00 90 GLU A N 1
ATOM 693 C CA . GLU A 1 90 ? 11.590 0.671 -2.546 1.00 95.00 90 GLU A CA 1
ATOM 694 C C . GLU A 1 90 ? 12.942 0.268 -3.151 1.00 95.00 90 GLU A C 1
ATOM 696 O O . GLU A 1 90 ? 13.191 0.548 -4.323 1.00 95.00 90 GLU A O 1
ATOM 701 N N . VAL A 1 91 ? 13.785 -0.441 -2.391 1.00 95.25 91 VAL A N 1
ATOM 702 C CA . VAL A 1 91 ? 15.066 -0.967 -2.897 1.00 95.25 91 VAL A CA 1
ATOM 703 C C . VAL A 1 91 ? 14.830 -1.923 -4.067 1.00 95.25 91 VAL A C 1
ATOM 705 O O . VAL A 1 91 ? 15.434 -1.774 -5.128 1.00 95.25 91 VAL A O 1
ATOM 708 N N . ARG A 1 92 ? 13.890 -2.863 -3.920 1.00 94.38 92 ARG A N 1
ATOM 709 C CA . ARG A 1 92 ? 13.553 -3.802 -5.000 1.00 94.38 92 ARG A CA 1
ATOM 710 C C . ARG A 1 92 ? 12.965 -3.082 -6.214 1.00 94.38 92 ARG A C 1
ATOM 712 O O . ARG A 1 92 ? 13.294 -3.429 -7.343 1.00 94.38 92 ARG A O 1
ATOM 719 N N . ALA A 1 93 ? 12.125 -2.069 -6.013 1.00 92.19 93 ALA A N 1
ATOM 720 C CA . ALA A 1 93 ? 11.552 -1.282 -7.101 1.00 92.19 93 ALA A CA 1
ATOM 721 C C . ALA A 1 93 ? 12.646 -0.592 -7.932 1.00 92.19 93 ALA A C 1
ATOM 723 O O . ALA A 1 93 ? 12.576 -0.621 -9.158 1.00 92.19 93 ALA A O 1
ATOM 724 N N . GLN A 1 94 ? 13.692 -0.059 -7.289 1.00 88.88 94 GLN A N 1
ATOM 725 C CA . GLN A 1 94 ? 14.848 0.527 -7.980 1.00 88.88 94 GLN A CA 1
ATOM 726 C C . GLN A 1 94 ? 15.592 -0.506 -8.842 1.00 88.88 94 GLN A C 1
ATOM 728 O O . GLN A 1 94 ? 15.898 -0.232 -10.000 1.00 88.88 94 GLN A O 1
ATOM 733 N N . GLU A 1 95 ? 15.828 -1.711 -8.320 1.00 88.19 95 GLU A N 1
ATOM 734 C CA . GLU A 1 95 ? 16.469 -2.805 -9.069 1.00 88.19 95 GLU A CA 1
ATOM 735 C C . GLU A 1 95 ? 15.614 -3.300 -10.249 1.00 88.19 95 GLU A C 1
ATOM 737 O O . GLU A 1 95 ? 16.128 -3.709 -11.293 1.00 88.19 95 GLU A O 1
ATOM 742 N N . HIS A 1 96 ? 14.289 -3.315 -10.088 1.00 83.88 96 HIS A N 1
ATOM 743 C CA . HIS A 1 96 ? 13.353 -3.646 -11.163 1.00 83.88 96 HIS A CA 1
ATOM 744 C C . HIS A 1 96 ? 13.324 -2.560 -12.240 1.00 83.88 96 HIS A C 1
ATOM 746 O O . HIS A 1 96 ? 13.366 -2.885 -13.426 1.00 83.88 96 HIS A O 1
ATOM 752 N N . GLN A 1 97 ? 13.302 -1.292 -11.837 1.00 76.38 97 GLN A N 1
ATOM 753 C CA . GLN A 1 97 ? 13.295 -0.168 -12.762 1.00 76.38 97 GLN A CA 1
ATOM 754 C C . GLN A 1 97 ? 14.602 -0.096 -13.562 1.00 76.38 97 GLN A C 1
ATOM 756 O O . GLN A 1 97 ? 14.549 0.009 -14.781 1.00 76.38 97 GLN A O 1
ATOM 761 N N . ALA A 1 98 ? 15.759 -0.299 -12.921 1.00 77.12 98 ALA A N 1
ATOM 762 C CA . ALA A 1 98 ? 17.057 -0.336 -13.602 1.00 77.12 98 ALA A CA 1
ATOM 763 C C . ALA A 1 98 ? 17.134 -1.411 -14.703 1.00 77.12 98 ALA A C 1
ATOM 765 O O . ALA A 1 98 ? 17.737 -1.181 -15.743 1.00 77.12 98 ALA A O 1
ATOM 766 N N . ARG A 1 99 ? 16.486 -2.568 -14.498 1.00 74.12 99 ARG A N 1
ATOM 767 C CA . ARG A 1 99 ? 16.377 -3.622 -15.524 1.00 74.12 99 ARG A CA 1
ATOM 768 C C . ARG A 1 99 ? 15.423 -3.261 -16.660 1.00 74.12 99 ARG A C 1
ATOM 770 O O . ARG A 1 99 ? 15.618 -3.721 -17.775 1.00 74.12 99 ARG A O 1
ATOM 777 N N . ARG A 1 100 ? 14.370 -2.481 -16.392 1.00 68.25 100 ARG A N 1
ATOM 778 C CA . ARG A 1 100 ? 13.444 -2.006 -17.437 1.00 68.25 100 ARG A CA 1
ATOM 779 C C . ARG A 1 100 ? 14.042 -0.884 -18.272 1.00 68.25 100 ARG A C 1
ATOM 781 O O . ARG A 1 100 ? 13.759 -0.813 -19.462 1.00 68.25 100 ARG A O 1
ATOM 788 N N . ASP A 1 101 ? 14.835 -0.032 -17.634 1.00 72.88 101 ASP A N 1
ATOM 789 C CA . ASP A 1 101 ? 15.539 1.077 -18.273 1.00 72.88 101 ASP A CA 1
ATOM 790 C C . ASP A 1 101 ? 16.815 0.606 -18.991 1.00 72.88 101 ASP A C 1
ATOM 792 O O . ASP A 1 101 ? 17.514 1.418 -19.599 1.00 72.88 101 ASP A O 1
ATOM 796 N N . GLU A 1 102 ? 17.116 -0.700 -18.944 1.00 70.44 102 GLU A N 1
ATOM 797 C CA . GLU A 1 102 ? 18.174 -1.293 -19.745 1.00 70.44 102 GLU A CA 1
ATOM 798 C C . GLU A 1 102 ? 17.866 -1.029 -21.225 1.00 70.44 102 GLU A C 1
ATOM 800 O O . GLU A 1 102 ? 16.784 -1.384 -21.711 1.00 70.44 102 GLU A O 1
ATOM 805 N N . PRO A 1 103 ? 18.772 -0.348 -21.946 1.00 74.88 103 PRO A N 1
ATOM 806 C CA . PRO A 1 103 ? 18.535 -0.015 -23.334 1.00 74.88 103 PRO A CA 1
ATOM 807 C C . PRO A 1 103 ? 18.249 -1.292 -24.122 1.00 74.88 103 PRO A C 1
ATOM 809 O O . PRO A 1 103 ? 19.074 -2.200 -24.163 1.00 74.88 103 PRO A O 1
ATOM 812 N N . TRP A 1 104 ? 17.119 -1.336 -24.830 1.00 67.75 104 TRP A N 1
ATOM 813 C CA . TRP A 1 104 ? 16.806 -2.398 -25.801 1.00 67.75 104 TRP A CA 1
ATOM 814 C C . TRP A 1 104 ? 17.712 -2.340 -27.050 1.00 67.75 104 TRP A C 1
ATOM 816 O O . TRP A 1 104 ? 17.401 -2.926 -28.082 1.00 67.75 104 TRP A O 1
ATOM 826 N N . TRP A 1 105 ? 18.801 -1.579 -26.961 1.00 79.56 105 TRP A N 1
ATOM 827 C CA . TRP A 1 105 ? 19.593 -1.063 -28.050 1.00 79.56 105 TRP A CA 1
ATOM 828 C C . TRP A 1 105 ? 21.067 -0.935 -27.616 1.00 79.56 105 TRP A C 1
ATOM 830 O O . TRP A 1 105 ? 21.360 -0.154 -26.706 1.00 79.56 105 TRP A O 1
ATOM 840 N N . THR A 1 106 ? 22.012 -1.599 -28.294 1.00 70.75 106 THR A N 1
ATOM 841 C CA . THR A 1 106 ? 23.464 -1.351 -28.120 1.00 70.75 106 THR A CA 1
ATOM 842 C C . THR A 1 106 ? 24.069 -0.656 -29.345 1.00 70.75 106 THR A C 1
ATOM 844 O O . THR A 1 106 ? 23.690 -0.986 -30.457 1.00 70.75 106 THR A O 1
ATOM 847 N N . PRO A 1 107 ? 24.997 0.317 -29.239 1.00 66.81 107 PRO A N 1
ATOM 848 C CA . PRO A 1 107 ? 25.537 1.044 -30.405 1.00 66.81 107 PRO A CA 1
ATOM 849 C C . PRO A 1 107 ? 26.022 0.154 -31.567 1.00 66.81 107 PRO A C 1
ATOM 851 O O . PRO A 1 107 ? 25.870 0.518 -32.733 1.00 66.81 107 PRO A O 1
ATOM 854 N N . GLU A 1 108 ? 26.528 -1.040 -31.249 1.00 63.19 108 GLU A N 1
ATOM 855 C CA . GLU A 1 108 ? 26.975 -2.049 -32.214 1.00 63.19 108 GLU A CA 1
ATOM 856 C C . GLU A 1 108 ? 25.833 -2.617 -33.079 1.00 63.19 108 GLU A C 1
ATOM 858 O O . GLU A 1 108 ? 26.053 -2.940 -34.245 1.00 63.19 108 GLU A O 1
ATOM 863 N N . GLU A 1 109 ? 24.601 -2.685 -32.569 1.00 63.53 109 GLU A N 1
ATOM 864 C CA . GLU A 1 109 ? 23.464 -3.269 -33.290 1.00 63.53 109 GLU A CA 1
ATOM 865 C C . GLU A 1 109 ? 22.886 -2.318 -34.383 1.00 63.53 109 GLU A C 1
ATOM 867 O O . GLU A 1 109 ? 22.201 -2.796 -35.288 1.00 63.53 109 GLU A O 1
ATOM 872 N N . ILE A 1 110 ? 23.125 -0.986 -34.336 1.00 67.50 110 ILE A N 1
ATOM 873 C CA . ILE A 1 110 ? 22.389 0.052 -35.126 1.00 67.50 110 ILE A CA 1
ATOM 874 C C . ILE A 1 110 ? 23.255 0.504 -36.280 1.00 67.50 110 ILE A C 1
ATOM 876 O O . ILE A 1 110 ? 22.800 1.253 -37.143 1.00 67.50 110 ILE A O 1
ATOM 880 N N . GLY A 1 111 ? 24.526 0.107 -36.273 1.00 61.16 111 GLY A N 1
ATOM 881 C CA . GLY A 1 111 ? 25.506 0.636 -37.200 1.00 61.16 111 GLY A CA 1
ATOM 882 C C . GLY A 1 111 ? 25.662 2.155 -37.097 1.00 61.16 111 GLY A C 1
ATOM 883 O O . GLY A 1 111 ? 26.094 2.767 -38.070 1.00 61.16 111 GLY A O 1
ATOM 884 N N . LEU A 1 112 ? 25.328 2.780 -35.956 1.00 55.97 112 LEU A N 1
ATOM 885 C CA . LEU A 1 112 ? 25.772 4.146 -35.678 1.00 55.97 112 LEU A CA 1
ATOM 886 C C . LEU A 1 112 ? 27.237 4.076 -35.248 1.00 55.97 112 LEU A C 1
ATOM 888 O O . LEU A 1 112 ? 27.559 4.105 -34.063 1.00 55.97 112 LEU A O 1
ATOM 892 N N . THR A 1 113 ? 28.132 3.982 -36.228 1.00 58.38 113 THR A N 1
ATOM 893 C CA . THR A 1 113 ? 29.495 4.478 -36.047 1.00 58.38 113 THR A CA 1
ATOM 894 C C . THR A 1 113 ? 29.353 5.955 -35.696 1.00 58.38 113 THR A C 1
ATOM 896 O O . THR A 1 113 ? 28.686 6.682 -36.437 1.00 58.38 113 THR A O 1
ATOM 899 N N . GLU A 1 114 ? 29.877 6.378 -34.545 1.00 58.38 114 GLU A N 1
ATOM 900 C CA . GLU A 1 114 ? 29.790 7.771 -34.097 1.00 58.38 114 GLU A CA 1
ATOM 901 C C . GLU A 1 114 ? 30.114 8.726 -35.260 1.00 58.38 114 GLU A C 1
ATOM 903 O O . GLU A 1 114 ? 31.091 8.482 -35.977 1.00 58.38 114 GLU A O 1
ATOM 90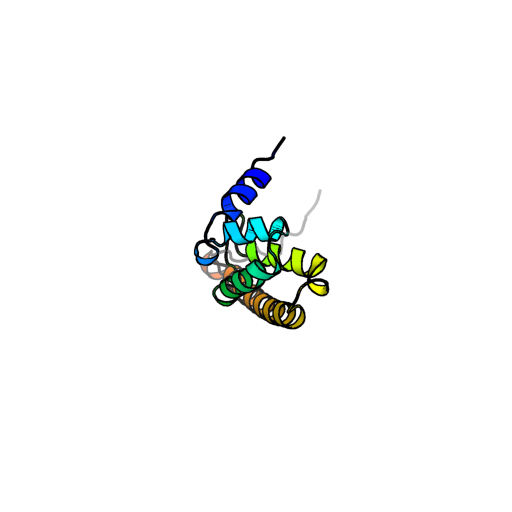8 N N . PRO A 1 115 ? 29.314 9.782 -35.510 1.00 48.00 115 PRO A N 1
ATOM 909 C CA . PRO A 1 115 ? 29.733 10.794 -36.460 1.00 48.00 115 PRO A CA 1
ATOM 910 C C . PRO A 1 115 ? 31.022 11.412 -35.926 1.00 48.00 115 PRO A C 1
ATOM 912 O O . PRO A 1 115 ? 31.067 11.889 -34.791 1.00 48.00 115 PRO A O 1
ATOM 915 N N . ASP A 1 116 ? 32.051 11.335 -36.765 1.00 46.19 116 ASP A N 1
ATOM 916 C CA . ASP A 1 116 ? 33.386 11.872 -36.553 1.00 46.19 116 ASP A CA 1
ATOM 917 C C . ASP A 1 116 ? 33.284 13.249 -35.891 1.00 46.19 116 ASP A C 1
ATOM 919 O O . ASP A 1 116 ? 32.687 14.184 -36.438 1.00 46.19 116 ASP A O 1
ATOM 923 N N . ALA A 1 117 ? 33.799 13.352 -34.668 1.00 52.69 117 ALA A N 1
ATOM 924 C CA . ALA A 1 117 ? 33.854 14.589 -33.912 1.00 52.69 117 ALA A CA 1
ATOM 925 C C . ALA A 1 117 ? 34.942 15.499 -34.501 1.00 52.69 117 ALA A C 1
ATOM 927 O O . ALA A 1 117 ? 35.887 15.863 -33.808 1.00 52.69 117 ALA A O 1
ATOM 928 N N . ASP A 1 118 ? 34.826 15.851 -35.781 1.00 51.41 118 ASP A N 1
ATOM 929 C CA . ASP A 1 118 ? 35.714 16.803 -36.434 1.00 51.41 118 ASP A CA 1
ATOM 930 C C . ASP A 1 118 ? 35.018 17.480 -37.626 1.00 51.41 118 ASP A C 1
ATOM 932 O O . ASP A 1 118 ? 35.271 17.205 -38.797 1.00 51.41 118 ASP A O 1
ATOM 936 N N . GLU A 1 119 ? 34.114 18.413 -37.325 1.00 45.91 119 GLU A N 1
ATOM 937 C CA . GLU A 1 119 ? 33.782 19.475 -38.273 1.00 45.91 119 GLU A CA 1
ATOM 938 C C . GLU A 1 119 ? 34.269 20.811 -37.691 1.00 45.91 119 GLU A C 1
ATOM 940 O O . GLU A 1 119 ? 33.624 21.385 -36.801 1.00 45.91 119 GLU A O 1
ATOM 945 N N . PRO A 1 120 ? 35.417 21.348 -38.149 1.00 47.62 120 PRO A N 1
ATOM 946 C CA . PRO A 1 120 ? 35.804 22.695 -37.781 1.00 47.62 120 PRO A CA 1
ATOM 947 C C . PRO A 1 120 ? 34.775 23.656 -38.374 1.00 47.62 120 PRO A C 1
ATOM 949 O O . PRO A 1 120 ? 34.618 23.757 -39.593 1.00 47.62 120 PRO A O 1
ATOM 952 N N . ARG A 1 121 ? 34.086 24.402 -37.502 1.00 44.25 121 ARG A N 1
ATOM 953 C CA . ARG A 1 121 ? 33.263 25.551 -37.897 1.00 44.25 121 ARG A CA 1
ATOM 954 C C . ARG A 1 121 ? 34.145 26.589 -38.590 1.00 44.25 121 ARG A C 1
ATOM 956 O O . ARG A 1 121 ? 34.701 27.482 -37.954 1.00 44.25 121 ARG A O 1
ATOM 963 N N . SER A 1 122 ? 34.259 26.464 -39.907 1.00 46.44 122 SER A N 1
ATOM 964 C CA . SER A 1 122 ? 34.830 27.474 -40.785 1.00 46.44 122 SER A CA 1
ATOM 965 C C . SER A 1 122 ? 33.741 28.469 -41.182 1.00 46.44 122 SER A C 1
ATOM 967 O O . SER A 1 122 ? 32.799 28.128 -41.889 1.00 46.44 122 SER A O 1
ATOM 969 N N . GLY A 1 123 ? 33.883 29.687 -40.656 1.00 51.25 123 GLY A N 1
ATOM 970 C CA . GLY A 1 123 ? 33.524 30.978 -41.249 1.00 51.25 123 GLY A CA 1
ATOM 971 C C . GLY A 1 123 ? 32.193 31.160 -41.990 1.00 51.25 123 GLY A C 1
ATOM 972 O O . GLY A 1 123 ? 32.036 30.725 -43.130 1.00 51.25 123 GLY A O 1
ATOM 973 N N . ARG A 1 124 ? 31.367 32.071 -41.464 1.00 39.56 124 ARG A N 1
ATOM 974 C CA . ARG A 1 124 ? 31.219 33.407 -42.068 1.00 39.56 124 ARG A CA 1
ATOM 975 C C . ARG A 1 124 ? 30.755 34.431 -41.038 1.00 39.56 124 ARG A C 1
ATOM 977 O O . ARG A 1 124 ? 29.929 34.054 -40.183 1.00 39.56 124 ARG A O 1
#